Protein AF-A0A3L6FVS6-F1 (afdb_monomer)

Radius of gyration: 29.16 Å; Cα contacts (8 Å, |Δi|>4): 71; chains: 1; bounding box: 100×58×40 Å

Nearest PDB structures (foldseek):
  3kdw-assembly1_A-2  TM=3.962E-01  e=2.234E+00  Phocaeicola vulgatus ATCC 8482
  2mey-assembly1_A  TM=3.010E-01  e=4.247E+00  Blomia tropicalis

Solvent-accessible surface area (backbone atoms only — not comparable to full-atom values): 9656 Å² total; per-residue (Å²): 134,85,87,84,85,86,81,90,89,79,88,84,88,82,90,76,87,80,79,83,80,88,81,83,79,78,88,85,82,83,82,78,79,81,79,91,77,91,85,85,84,92,78,92,79,95,72,92,76,84,72,93,81,57,88,81,64,75,86,65,56,76,91,37,46,64,46,47,51,52,36,52,53,42,38,64,58,25,75,77,51,98,52,59,39,71,69,78,35,39,66,40,52,50,52,35,54,55,38,47,48,47,72,74,36,48,66,35,52,50,45,29,58,69,38,55,74,55,84,68,52,76,63,42,46,52,50,20,53,48,27,51,50,53,34,51,54,52,54,53,74,69,52,81,131

pLDDT: mean 74.17, std 23.68, range [37.97, 98.25]

Mean predicted aligned error: 17.97 Å

Structure (mmCIF, N/CA/C/O backbone):
data_AF-A0A3L6FVS6-F1
#
_entry.id   AF-A0A3L6FVS6-F1
#
loop_
_atom_site.group_PDB
_atom_site.id
_atom_site.type_symbol
_atom_site.label_atom_id
_atom_site.label_alt_id
_atom_site.label_comp_id
_atom_site.label_asym_id
_atom_site.label_entity_id
_atom_site.label_seq_id
_atom_site.pdbx_PDB_ins_code
_atom_site.Cartn_x
_atom_site.Cartn_y
_atom_site.Cartn_z
_atom_site.occupancy
_atom_site.B_iso_or_equiv
_atom_site.auth_seq_id
_atom_site.auth_comp_id
_atom_site.auth_asym_id
_atom_site.auth_atom_id
_atom_site.pdbx_PDB_model_num
ATOM 1 N N . MET A 1 1 ? 47.380 39.119 -12.490 1.00 40.91 1 MET A N 1
ATOM 2 C CA . MET A 1 1 ? 46.678 40.337 -12.947 1.00 40.91 1 MET A CA 1
ATOM 3 C C . MET A 1 1 ? 45.201 40.012 -13.126 1.00 40.91 1 MET A C 1
ATOM 5 O O . MET A 1 1 ? 44.902 38.972 -13.687 1.00 40.91 1 MET A O 1
ATOM 9 N N . ALA A 1 2 ? 44.349 40.894 -12.595 1.00 48.19 2 ALA A N 1
ATOM 10 C CA . ALA A 1 2 ? 42.911 41.086 -12.830 1.00 48.19 2 ALA A CA 1
ATOM 11 C C . ALA A 1 2 ? 41.912 39.927 -12.598 1.00 48.19 2 ALA A C 1
ATOM 13 O O . ALA A 1 2 ? 41.712 39.030 -13.406 1.00 48.19 2 ALA A O 1
ATOM 14 N N . ASN A 1 3 ? 41.214 40.078 -11.473 1.00 42.12 3 ASN A N 1
ATOM 15 C CA . ASN A 1 3 ? 39.955 39.471 -11.053 1.00 42.12 3 ASN A CA 1
ATOM 16 C C . ASN A 1 3 ? 38.782 40.088 -11.852 1.00 42.12 3 ASN A C 1
ATOM 18 O O . ASN A 1 3 ? 38.821 41.280 -12.155 1.00 42.12 3 ASN A O 1
ATOM 22 N N . SER A 1 4 ? 37.714 39.343 -12.143 1.00 47.34 4 SER A N 1
ATOM 23 C CA . SER A 1 4 ? 36.451 39.929 -12.624 1.00 47.34 4 SER A CA 1
ATOM 24 C C . SER A 1 4 ? 35.261 39.170 -12.052 1.00 47.34 4 SER A C 1
ATOM 26 O O . SER A 1 4 ? 34.756 38.201 -12.608 1.00 47.34 4 SER A O 1
ATOM 28 N N . ARG A 1 5 ? 34.848 39.647 -10.874 1.00 47.62 5 ARG A N 1
ATOM 29 C CA . ARG A 1 5 ? 33.551 39.393 -10.253 1.00 47.62 5 ARG A CA 1
ATOM 30 C C . ARG A 1 5 ? 32.500 40.197 -11.010 1.00 47.62 5 ARG A C 1
ATOM 32 O O . ARG A 1 5 ? 32.598 41.420 -11.052 1.00 47.62 5 ARG A O 1
ATOM 39 N N . VAL A 1 6 ? 31.470 39.533 -11.518 1.00 56.53 6 VAL A N 1
ATOM 40 C CA . VAL A 1 6 ? 30.222 40.199 -11.901 1.00 56.53 6 VAL A CA 1
ATOM 41 C C . VAL A 1 6 ? 29.268 40.097 -10.713 1.00 56.53 6 VAL A C 1
ATOM 43 O O . VAL A 1 6 ? 28.868 39.006 -10.313 1.00 56.53 6 VAL A O 1
ATOM 46 N N . ARG A 1 7 ? 28.959 41.249 -10.113 1.00 54.75 7 ARG A N 1
ATOM 47 C CA . ARG A 1 7 ? 27.832 41.452 -9.193 1.00 54.75 7 ARG A CA 1
ATOM 48 C C . ARG A 1 7 ? 26.598 41.843 -10.011 1.00 54.75 7 ARG A C 1
ATOM 50 O O . ARG A 1 7 ? 26.743 42.665 -10.913 1.00 54.75 7 ARG A O 1
ATOM 57 N N . PRO A 1 8 ? 25.399 41.408 -9.614 1.00 52.84 8 PRO A N 1
ATOM 58 C CA . PRO A 1 8 ? 24.198 42.207 -9.814 1.00 52.84 8 PRO A CA 1
ATOM 59 C C . PRO A 1 8 ? 23.716 42.805 -8.481 1.00 52.84 8 PRO A C 1
ATOM 61 O O . PRO A 1 8 ? 23.485 42.086 -7.511 1.00 52.84 8 PRO A O 1
ATOM 64 N N . GLU A 1 9 ? 23.573 44.133 -8.452 1.00 45.97 9 GLU A N 1
ATOM 65 C CA . GLU A 1 9 ? 22.791 44.884 -7.461 1.00 45.97 9 GLU A CA 1
ATOM 66 C C . GLU A 1 9 ? 21.546 45.473 -8.141 1.00 45.97 9 GLU A C 1
ATOM 68 O O . GLU A 1 9 ? 21.629 45.958 -9.268 1.00 45.97 9 GLU A O 1
ATOM 73 N N . GLY A 1 10 ? 20.422 45.461 -7.423 1.00 41.72 10 GLY A N 1
ATOM 74 C CA . GLY A 1 10 ? 19.138 46.090 -7.769 1.00 41.72 10 GLY A CA 1
ATOM 75 C C . GLY A 1 10 ? 18.015 45.312 -7.067 1.00 41.72 10 GLY A C 1
ATOM 76 O O . GLY A 1 10 ? 17.748 44.188 -7.468 1.00 41.72 10 GLY A O 1
ATOM 77 N N . LYS A 1 11 ? 17.476 45.690 -5.891 1.00 43.47 11 LYS A N 1
ATOM 78 C CA . LYS A 1 11 ? 16.684 46.898 -5.542 1.00 43.47 11 LYS A CA 1
ATOM 79 C C . LYS A 1 11 ? 15.492 47.029 -6.526 1.00 43.47 11 LYS A C 1
ATOM 81 O O . LYS A 1 11 ? 15.743 47.089 -7.716 1.00 43.47 11 LYS A O 1
ATOM 86 N N . GLU A 1 12 ? 14.200 47.031 -6.179 1.00 41.84 12 GLU A N 1
ATOM 87 C CA . GLU A 1 12 ? 13.476 47.385 -4.954 1.00 41.84 12 GLU A CA 1
ATOM 88 C C . GLU A 1 12 ? 12.079 46.713 -4.877 1.00 41.84 12 GLU A C 1
ATOM 90 O O . GLU A 1 12 ? 11.537 46.196 -5.851 1.00 41.84 12 GLU A O 1
ATOM 95 N N . THR A 1 13 ? 11.550 46.749 -3.654 1.00 44.50 13 THR A N 1
ATOM 96 C CA . THR A 1 13 ? 10.159 46.726 -3.163 1.00 44.50 13 THR A CA 1
ATOM 97 C C . THR A 1 13 ? 8.974 46.724 -4.146 1.00 44.50 13 THR A C 1
ATOM 99 O O . THR A 1 13 ? 8.804 47.628 -4.957 1.00 44.50 13 THR A O 1
ATOM 102 N N . ARG A 1 14 ? 7.985 45.854 -3.864 1.00 46.09 14 ARG A N 1
ATOM 103 C CA . ARG A 1 14 ? 6.574 46.285 -3.782 1.00 46.09 14 ARG A CA 1
ATOM 104 C C . ARG A 1 14 ? 5.721 45.354 -2.912 1.00 46.09 14 ARG A C 1
ATOM 106 O O . ARG A 1 14 ? 5.331 44.264 -3.312 1.00 46.09 14 ARG A O 1
ATOM 113 N N . THR A 1 15 ? 5.394 45.850 -1.722 1.00 42.50 15 THR A N 1
ATOM 114 C CA . THR A 1 15 ? 4.210 45.472 -0.944 1.00 42.50 15 THR A CA 1
ATOM 115 C C . THR A 1 15 ? 2.954 45.662 -1.795 1.00 42.50 15 THR A C 1
ATOM 117 O O . THR A 1 15 ? 2.734 46.740 -2.346 1.00 42.50 15 THR A O 1
ATOM 120 N N . SER A 1 16 ? 2.084 44.657 -1.854 1.00 43.41 16 SER A N 1
ATOM 121 C CA . SER A 1 16 ? 0.655 44.861 -2.112 1.00 43.41 16 SER A CA 1
ATOM 122 C C . SER A 1 16 ? -0.153 43.809 -1.367 1.00 43.41 16 SER A C 1
ATOM 124 O O . SER A 1 16 ? -0.452 42.726 -1.854 1.00 43.41 16 SER A O 1
ATOM 126 N N . ARG A 1 17 ? -0.461 44.192 -0.129 1.00 44.19 17 ARG A N 1
ATOM 127 C CA . ARG A 1 17 ? -1.660 43.834 0.620 1.00 44.19 17 ARG A CA 1
ATOM 128 C C . ARG A 1 17 ? -2.873 44.169 -0.255 1.00 44.19 17 ARG A C 1
ATOM 130 O O . ARG A 1 17 ? -3.035 45.327 -0.629 1.00 44.19 17 ARG A O 1
ATOM 137 N N . GLN A 1 18 ? -3.699 43.179 -0.573 1.00 46.53 18 GLN A N 1
ATOM 138 C CA . GLN A 1 18 ? -5.060 43.418 -1.043 1.00 46.53 18 GLN A CA 1
ATOM 139 C C . GLN A 1 18 ? -6.011 42.856 0.008 1.00 46.53 18 GLN A C 1
ATOM 141 O O . GLN A 1 18 ? -6.158 41.650 0.180 1.00 46.53 18 GLN A O 1
ATOM 146 N N . GLU A 1 19 ? -6.561 43.789 0.776 1.00 40.50 19 GLU A N 1
ATOM 147 C CA . GLU A 1 19 ? -7.727 43.605 1.622 1.00 40.50 19 GLU A CA 1
ATOM 148 C C . GLU A 1 19 ? -8.988 43.606 0.758 1.00 40.50 19 GLU A C 1
ATOM 150 O O . GLU A 1 19 ? -9.091 44.378 -0.193 1.00 40.50 19 GLU A O 1
ATOM 155 N N . GLY A 1 20 ? -9.958 42.791 1.168 1.00 38.56 20 GLY A N 1
ATOM 156 C CA . GLY A 1 20 ? -11.373 43.120 1.057 1.00 38.56 20 GLY A CA 1
ATOM 157 C C . GLY A 1 20 ? -12.006 42.988 -0.324 1.00 38.56 20 GLY A C 1
ATOM 158 O O . GLY A 1 20 ? -12.055 43.942 -1.095 1.00 38.56 20 GLY A O 1
ATOM 159 N N . LYS A 1 21 ? -12.710 41.874 -0.531 1.00 42.84 21 LYS A N 1
ATOM 160 C CA . LYS A 1 21 ? -14.115 42.001 -0.924 1.00 42.84 21 LYS A CA 1
ATOM 161 C C . LYS A 1 21 ? -14.933 40.842 -0.374 1.00 42.84 21 LYS A C 1
ATOM 163 O O . LYS A 1 21 ? -14.961 39.746 -0.920 1.00 42.84 21 LYS A O 1
ATOM 168 N N . GLU A 1 22 ? -15.555 41.139 0.757 1.00 38.38 22 GLU A N 1
ATOM 169 C CA . GLU A 1 22 ? -16.757 40.491 1.255 1.00 38.38 22 GLU A CA 1
ATOM 170 C C . GLU A 1 22 ? -17.794 40.455 0.124 1.00 38.38 22 GLU A C 1
ATOM 172 O O . GLU A 1 22 ? -18.082 41.480 -0.501 1.00 38.38 22 GLU A O 1
ATOM 177 N N . ILE A 1 23 ? -18.318 39.270 -0.168 1.00 46.94 23 ILE A N 1
ATOM 178 C CA . ILE A 1 23 ? -19.480 39.097 -1.034 1.00 46.94 23 ILE A CA 1
ATOM 179 C C . ILE A 1 23 ? -20.444 38.216 -0.250 1.00 46.94 23 ILE A C 1
ATOM 181 O O . ILE A 1 23 ? -20.407 36.992 -0.327 1.00 46.94 23 ILE A O 1
ATOM 185 N N . THR A 1 24 ? -21.272 38.866 0.557 1.00 55.22 24 THR A N 1
ATOM 186 C CA . THR A 1 24 ? -22.540 38.329 1.037 1.00 55.22 24 THR A CA 1
ATOM 187 C C . THR A 1 24 ? -23.618 38.643 -0.003 1.00 55.22 24 THR A C 1
ATOM 189 O O . THR A 1 24 ? -23.820 39.800 -0.369 1.00 55.22 24 THR A O 1
ATOM 192 N N . PRO A 1 25 ? -24.345 37.627 -0.475 1.00 46.59 25 PRO A N 1
ATOM 193 C CA . PRO A 1 25 ? -25.768 37.736 -0.755 1.00 46.59 25 PRO A CA 1
ATOM 194 C C . PRO A 1 25 ? -26.498 36.968 0.358 1.00 46.59 25 PRO A C 1
ATOM 196 O O . PRO A 1 25 ? -26.219 35.804 0.620 1.00 46.59 25 PRO A O 1
ATOM 199 N N . ALA A 1 26 ? -27.213 37.674 1.229 1.00 41.44 26 ALA A N 1
ATOM 200 C CA . ALA A 1 26 ? -28.648 37.908 1.082 1.00 41.44 26 ALA A CA 1
ATOM 201 C C . ALA A 1 26 ? -29.454 36.596 1.124 1.00 41.44 26 ALA A C 1
ATOM 203 O O . ALA A 1 26 ? -29.479 35.831 0.169 1.00 41.44 26 ALA A O 1
ATOM 204 N N . ALA A 1 27 ? -30.050 36.392 2.302 1.00 39.41 27 ALA A N 1
ATOM 205 C CA . ALA A 1 27 ? -31.288 35.689 2.610 1.00 39.41 27 ALA A CA 1
ATOM 206 C C . ALA A 1 27 ? -31.959 34.881 1.488 1.00 39.41 27 ALA A C 1
ATOM 208 O O . ALA A 1 27 ? -32.431 35.457 0.519 1.00 39.41 27 ALA A O 1
ATOM 209 N N . ASP A 1 28 ? -32.184 33.594 1.756 1.00 39.34 28 ASP A N 1
ATOM 210 C CA . ASP A 1 28 ? -33.523 33.032 1.584 1.00 39.34 28 ASP A CA 1
ATOM 211 C C . ASP A 1 28 ? -33.735 31.870 2.564 1.00 39.34 28 ASP A C 1
ATOM 213 O O . ASP A 1 28 ? -33.044 30.851 2.551 1.00 39.34 28 ASP A O 1
ATOM 217 N N . LEU A 1 29 ? -34.667 32.097 3.485 1.00 48.41 29 LEU A N 1
ATOM 218 C CA . LEU A 1 29 ? -35.160 31.159 4.481 1.00 48.41 29 LEU A CA 1
ATOM 219 C C . LEU A 1 29 ? -36.333 30.405 3.835 1.00 48.41 29 LEU A C 1
ATOM 221 O O . LEU A 1 29 ? -37.355 31.035 3.564 1.00 48.41 29 LEU A O 1
ATOM 225 N N . PRO A 1 30 ? -36.287 29.081 3.629 1.00 46.50 30 PRO A N 1
ATOM 226 C CA . PRO A 1 30 ? -37.516 28.335 3.431 1.00 46.50 30 PRO A CA 1
ATOM 227 C C . PRO A 1 30 ? -38.105 27.987 4.802 1.00 46.50 30 PRO A C 1
ATOM 229 O O . PRO A 1 30 ? -37.691 27.038 5.468 1.00 46.50 30 PRO A O 1
ATOM 232 N N . THR A 1 31 ? -39.098 28.778 5.211 1.00 37.97 31 THR A N 1
ATOM 233 C CA . THR A 1 31 ? -40.104 28.411 6.213 1.00 37.97 31 THR A CA 1
ATOM 234 C C . THR A 1 31 ? -40.750 27.092 5.790 1.00 37.97 31 THR A C 1
ATOM 236 O O . THR A 1 31 ? -41.601 27.070 4.903 1.00 37.97 31 THR A O 1
ATOM 239 N N . GLN A 1 32 ? -40.343 25.979 6.400 1.00 44.22 32 GLN A N 1
ATOM 240 C CA . GLN A 1 32 ? -41.090 24.729 6.296 1.00 44.22 32 GLN A CA 1
ATOM 241 C C . GLN A 1 32 ? -42.196 24.737 7.346 1.00 44.22 32 GLN A C 1
ATOM 243 O O . GLN A 1 32 ? -41.978 24.512 8.535 1.00 44.22 32 GLN A O 1
ATOM 248 N N . THR A 1 33 ? -43.392 25.055 6.868 1.00 41.69 33 THR A N 1
ATOM 249 C CA . THR A 1 33 ? -44.668 24.883 7.552 1.00 41.69 33 THR A CA 1
ATOM 250 C C . THR A 1 33 ? -44.832 23.421 7.963 1.00 41.69 33 THR A C 1
ATOM 252 O O . THR A 1 33 ? -44.732 22.521 7.130 1.00 41.69 33 THR A O 1
ATOM 255 N N . GLN A 1 34 ? -45.089 23.185 9.247 1.00 51.62 34 GLN A N 1
ATOM 256 C CA . GLN A 1 34 ? -45.493 21.877 9.753 1.00 51.62 34 GLN A CA 1
ATOM 257 C C . GLN A 1 34 ? -46.929 21.563 9.319 1.00 51.62 34 GLN A C 1
ATOM 259 O O . GLN A 1 34 ? -47.793 22.435 9.425 1.00 51.62 34 GLN A O 1
ATOM 264 N N . PRO A 1 35 ? -47.222 20.325 8.903 1.00 55.12 35 PRO A N 1
ATOM 265 C CA . PRO A 1 35 ? -48.539 19.752 9.088 1.00 55.12 35 PRO A CA 1
ATOM 266 C C . PRO A 1 35 ? -48.544 18.886 10.352 1.00 55.12 35 PRO A C 1
ATOM 268 O O . PRO A 1 35 ? -47.871 17.856 10.430 1.00 55.12 35 PRO A O 1
ATOM 271 N N . ASP A 1 36 ? -49.341 19.303 11.334 1.00 44.84 36 ASP A N 1
ATOM 272 C CA . ASP A 1 36 ? -49.832 18.427 12.388 1.00 44.84 36 ASP A CA 1
ATOM 273 C C . ASP A 1 36 ? -50.536 17.220 11.756 1.00 44.84 36 ASP A C 1
ATOM 275 O O . ASP A 1 36 ? -51.436 17.351 10.924 1.00 44.84 36 ASP A O 1
ATOM 279 N N . SER A 1 37 ? -50.140 16.016 12.152 1.00 48.69 37 SER A N 1
ATOM 280 C CA . SER A 1 37 ? -50.898 14.798 11.876 1.00 48.69 37 SER A CA 1
ATOM 281 C C . SER A 1 37 ? -50.840 13.903 13.106 1.00 48.69 37 SER A C 1
ATOM 283 O O . SER A 1 37 ? -49.867 13.195 13.353 1.00 48.69 37 SER A O 1
ATOM 285 N N . MET A 1 38 ? -51.903 13.980 13.908 1.00 46.19 38 MET A N 1
ATOM 286 C CA . MET A 1 38 ? -52.235 12.986 14.924 1.00 46.19 38 MET A CA 1
ATOM 287 C C . MET A 1 38 ? -52.945 11.800 14.271 1.00 46.19 38 MET A C 1
ATOM 289 O O . MET A 1 38 ? -53.888 12.025 13.520 1.00 46.19 38 MET A O 1
ATOM 293 N N . THR A 1 39 ? -52.525 10.585 14.646 1.00 47.84 39 THR A N 1
ATOM 294 C CA . THR A 1 39 ? -53.147 9.230 14.590 1.00 47.84 39 THR A CA 1
ATOM 295 C C . THR A 1 39 ? -52.113 8.253 14.026 1.00 47.84 39 THR A C 1
ATOM 297 O O . THR A 1 39 ? -51.523 8.514 12.994 1.00 47.84 39 THR A O 1
ATOM 300 N N . GLY A 1 40 ? -51.746 7.122 14.622 1.00 43.59 40 GLY A N 1
ATOM 301 C CA . GLY A 1 40 ? -52.280 6.294 15.699 1.00 43.59 40 GLY A CA 1
ATOM 302 C C . GLY A 1 40 ? -51.931 4.851 15.304 1.00 43.59 40 GLY A C 1
ATOM 303 O O . GLY A 1 40 ? -52.190 4.473 14.166 1.00 43.59 40 GLY A O 1
ATOM 304 N N . GLY A 1 41 ? -51.316 4.052 16.181 1.00 40.19 41 GLY A N 1
ATOM 305 C CA . GLY A 1 41 ? -51.061 2.638 15.871 1.00 40.19 41 GLY A CA 1
ATOM 306 C C . GLY A 1 41 ? -49.932 1.992 16.665 1.00 40.19 41 GLY A C 1
ATOM 307 O O . GLY A 1 41 ? -48.782 2.001 16.244 1.00 40.19 41 GLY A O 1
ATOM 308 N N . SER A 1 42 ? -50.283 1.385 17.797 1.00 51.50 42 SER A N 1
ATOM 309 C CA . SER A 1 42 ? -49.453 0.393 18.483 1.00 51.50 42 SER A CA 1
ATOM 310 C C . SER A 1 42 ? -49.369 -0.891 17.652 1.00 51.50 42 SER A C 1
ATOM 312 O O . SER A 1 42 ? -50.397 -1.466 17.305 1.00 51.50 42 SER A O 1
ATOM 314 N N . GLY A 1 43 ? -48.155 -1.381 17.410 1.00 45.69 43 GLY A N 1
ATOM 315 C CA . GLY A 1 43 ? -47.892 -2.705 16.849 1.00 45.69 43 GLY A CA 1
ATOM 316 C C . GLY A 1 43 ? -46.469 -3.129 17.191 1.00 45.69 43 GLY A C 1
ATOM 317 O O . GLY A 1 43 ? -45.511 -2.518 16.732 1.00 45.69 43 GLY A O 1
ATOM 318 N N . GLY A 1 44 ? -46.333 -4.117 18.074 1.00 48.81 44 GLY A N 1
ATOM 319 C CA . GLY A 1 44 ? -45.043 -4.640 18.505 1.00 48.81 44 GLY A CA 1
ATOM 320 C C . GLY A 1 44 ? -44.346 -5.451 17.414 1.00 48.81 44 GLY A C 1
ATOM 321 O O . GLY A 1 44 ? -44.985 -6.180 16.664 1.00 48.81 44 GLY A O 1
ATOM 322 N N . GLY A 1 45 ? -43.021 -5.361 17.395 1.00 41.66 45 GLY A N 1
ATOM 323 C CA . GLY A 1 45 ? -42.136 -6.212 16.612 1.00 41.66 45 GLY A CA 1
ATOM 324 C C . GLY A 1 45 ? -40.725 -6.047 17.153 1.00 41.66 45 GLY A C 1
ATOM 325 O O . GLY A 1 45 ? -40.078 -5.032 16.917 1.00 41.66 45 GLY A O 1
ATOM 326 N N . ARG A 1 46 ? -40.293 -7.001 17.979 1.00 52.72 46 ARG A N 1
ATOM 327 C CA . ARG A 1 46 ? -38.890 -7.150 18.353 1.00 52.72 46 ARG A CA 1
ATOM 328 C C . ARG A 1 46 ? -38.231 -7.881 17.199 1.00 52.72 46 ARG A C 1
ATOM 330 O O . ARG A 1 46 ? -38.314 -9.097 17.182 1.00 52.72 46 ARG A O 1
ATOM 337 N N . ASP A 1 47 ? -37.559 -7.158 16.320 1.00 43.59 47 ASP A N 1
ATOM 338 C CA . ASP A 1 47 ? -36.523 -7.758 15.496 1.00 43.59 47 ASP A CA 1
ATOM 339 C C . ASP A 1 47 ? -35.288 -6.865 15.524 1.00 43.59 47 ASP A C 1
ATOM 341 O O . ASP A 1 47 ? -35.296 -5.665 15.253 1.00 43.59 47 ASP A O 1
ATOM 345 N N . HIS A 1 48 ? -34.240 -7.502 16.016 1.00 51.31 48 HIS A N 1
ATOM 346 C CA . HIS A 1 48 ? -32.875 -7.052 16.089 1.00 51.31 48 HIS A CA 1
ATOM 347 C C . HIS A 1 48 ? -32.328 -6.940 14.666 1.00 51.31 48 HIS A C 1
ATOM 349 O O . HIS A 1 48 ? -32.051 -7.962 14.050 1.00 51.31 48 HIS A O 1
ATOM 355 N N . GLU A 1 49 ? -32.134 -5.724 14.163 1.00 40.47 49 GLU A N 1
ATOM 356 C CA . GLU A 1 49 ? -31.307 -5.514 12.974 1.00 40.47 49 GLU A CA 1
ATOM 357 C C . GLU A 1 49 ? -30.282 -4.417 13.264 1.00 40.47 49 GLU A C 1
ATOM 359 O O . GLU A 1 49 ? -30.504 -3.213 13.132 1.00 40.47 49 GLU A O 1
ATOM 364 N N . THR A 1 50 ? -29.153 -4.880 13.793 1.00 53.97 50 THR A N 1
ATOM 365 C CA . THR A 1 50 ? -27.861 -4.203 13.739 1.00 53.97 50 THR A CA 1
ATOM 366 C C . THR A 1 50 ? -27.481 -3.906 12.282 1.00 53.97 50 THR A C 1
ATOM 368 O O . THR A 1 50 ? -27.865 -4.650 11.387 1.00 53.97 50 THR A O 1
ATOM 371 N N . ASP A 1 51 ? -26.672 -2.860 12.074 1.00 44.50 51 ASP A N 1
ATOM 372 C CA . ASP A 1 51 ? -25.910 -2.569 10.841 1.00 44.50 51 ASP A CA 1
ATOM 373 C C . ASP A 1 51 ? -26.518 -1.676 9.736 1.00 44.50 51 ASP A C 1
ATOM 375 O O . ASP A 1 51 ? -26.220 -1.840 8.556 1.00 44.50 51 ASP A O 1
ATOM 379 N N . ARG A 1 52 ? -27.232 -0.595 10.087 1.00 49.56 52 ARG A N 1
ATOM 380 C CA . ARG A 1 52 ? -27.471 0.533 9.143 1.00 49.56 52 ARG A CA 1
ATOM 381 C C . ARG A 1 52 ? -26.400 1.636 9.141 1.00 49.56 52 ARG A C 1
ATOM 383 O O . ARG A 1 52 ? -26.622 2.680 8.541 1.00 49.56 52 ARG A O 1
ATOM 390 N N . ASP A 1 53 ? -25.229 1.375 9.727 1.00 42.28 53 ASP A N 1
ATOM 391 C CA . ASP A 1 53 ? -24.057 2.278 9.711 1.00 42.28 53 ASP A CA 1
ATOM 392 C C . ASP A 1 53 ? -22.773 1.627 9.141 1.00 42.28 53 ASP A C 1
ATOM 394 O O . ASP A 1 53 ? -21.697 2.223 9.170 1.00 42.28 53 ASP A O 1
ATOM 398 N N . ALA A 1 54 ? -22.853 0.406 8.594 1.00 50.16 54 ALA A N 1
ATOM 399 C CA . ALA A 1 54 ? -21.703 -0.295 8.000 1.00 50.16 54 ALA A CA 1
ATOM 400 C C . ALA A 1 54 ? -21.615 -0.195 6.468 1.00 50.16 54 ALA A C 1
ATOM 402 O O . ALA A 1 54 ? -20.659 -0.688 5.872 1.00 50.16 54 ALA A O 1
ATOM 403 N N . SER A 1 55 ? -22.582 0.449 5.811 1.00 45.62 55 SER A N 1
ATOM 404 C CA . SER A 1 55 ? -22.731 0.374 4.349 1.00 45.62 55 SER A CA 1
ATOM 405 C C . SER A 1 55 ? -21.842 1.344 3.549 1.00 45.62 55 SER A C 1
ATOM 407 O O . SER A 1 55 ? -21.876 1.334 2.326 1.00 45.62 55 SER A O 1
ATOM 409 N N . THR A 1 56 ? -20.995 2.143 4.206 1.00 48.56 56 THR A N 1
ATOM 410 C CA . THR A 1 56 ? -19.994 3.003 3.534 1.00 48.56 56 THR A CA 1
ATOM 411 C C . THR A 1 56 ? -18.551 2.559 3.765 1.00 48.56 56 THR A C 1
ATOM 413 O O . THR A 1 56 ? -17.619 3.186 3.256 1.00 48.56 56 THR A O 1
ATOM 416 N N . ALA A 1 57 ? -18.325 1.493 4.537 1.00 56.56 57 ALA A N 1
ATOM 417 C CA . ALA A 1 57 ? -16.988 0.954 4.723 1.00 56.56 57 ALA A CA 1
ATOM 418 C C . ALA A 1 57 ? -16.666 0.022 3.553 1.00 56.56 57 ALA A C 1
ATOM 420 O O . ALA A 1 57 ? -17.142 -1.110 3.512 1.00 56.56 57 ALA A O 1
ATOM 421 N N . LEU A 1 58 ? -15.846 0.506 2.615 1.00 59.88 58 LEU A N 1
ATOM 422 C CA . LEU A 1 58 ? -15.266 -0.324 1.559 1.00 59.88 58 LEU A CA 1
ATOM 423 C C . LEU A 1 58 ? -14.758 -1.650 2.157 1.00 59.88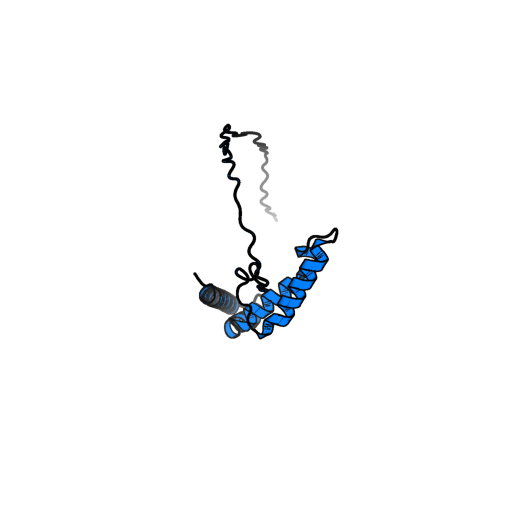 58 LEU A C 1
ATOM 425 O O . LEU A 1 58 ? -14.102 -1.620 3.211 1.00 59.88 58 LEU A O 1
ATOM 429 N N . PRO A 1 59 ? -15.050 -2.801 1.527 1.00 67.25 59 PRO A N 1
ATOM 430 C CA . PRO A 1 59 ? -14.615 -4.093 2.031 1.00 67.25 59 PRO A CA 1
ATOM 431 C C . PRO A 1 59 ? -13.085 -4.130 2.066 1.00 67.25 59 PRO A C 1
ATOM 433 O O . PRO A 1 59 ? -12.407 -4.179 1.043 1.00 67.25 59 PRO A O 1
ATOM 436 N N . VAL A 1 60 ? -12.527 -4.073 3.274 1.00 78.50 60 VAL A N 1
ATOM 437 C CA . VAL A 1 60 ? -11.085 -4.192 3.487 1.00 78.50 60 VAL A CA 1
ATOM 438 C C . VAL A 1 60 ? -10.684 -5.648 3.231 1.00 78.50 60 VAL A C 1
ATOM 440 O O . VAL A 1 60 ? -11.343 -6.549 3.758 1.00 78.50 60 VAL A O 1
ATOM 443 N N . PRO A 1 61 ? -9.597 -5.911 2.477 1.00 80.88 61 PRO A N 1
ATOM 444 C CA . PRO A 1 61 ? -9.104 -7.264 2.257 1.00 80.88 61 PRO A CA 1
ATOM 445 C C . PRO A 1 61 ? -8.954 -8.036 3.574 1.00 80.88 61 PRO A C 1
ATOM 447 O O . PRO A 1 61 ? -8.435 -7.501 4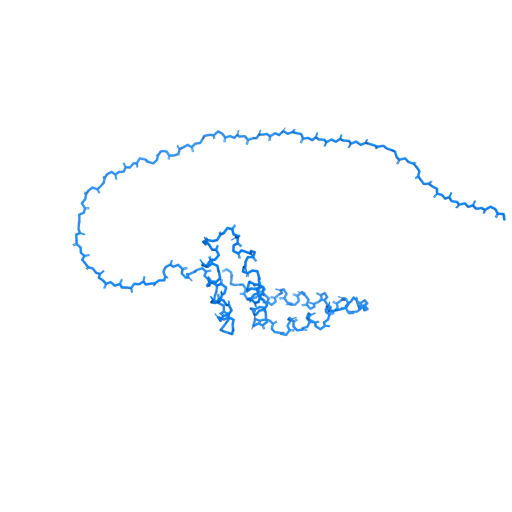.557 1.00 80.88 61 PRO A O 1
ATOM 450 N N . GLY A 1 62 ? -9.365 -9.308 3.589 1.00 83.25 62 GLY A N 1
ATOM 451 C CA . GLY A 1 62 ? -9.368 -10.167 4.784 1.00 83.25 62 GLY A CA 1
ATOM 452 C C . GLY A 1 62 ? -8.087 -10.120 5.642 1.00 83.25 62 GLY A C 1
ATOM 453 O O . GLY A 1 62 ? -8.202 -9.997 6.865 1.00 83.25 62 GLY A O 1
ATOM 454 N N . PRO A 1 63 ? -6.870 -10.122 5.056 1.00 89.62 63 PRO A N 1
ATOM 455 C CA . PRO A 1 63 ? -5.616 -9.999 5.809 1.00 89.62 63 PRO A CA 1
ATOM 456 C C . PRO A 1 63 ? -5.471 -8.699 6.621 1.00 89.62 63 PRO A C 1
ATOM 458 O O . PRO A 1 63 ? -4.764 -8.673 7.626 1.00 89.62 63 PRO A O 1
ATOM 461 N N . CYS A 1 64 ? -6.161 -7.627 6.227 1.00 95.56 64 CYS A N 1
ATOM 462 C CA . CYS A 1 64 ? -6.080 -6.304 6.850 1.00 95.56 64 CYS A CA 1
ATOM 463 C C . CYS A 1 64 ? -7.198 -6.034 7.874 1.00 95.56 64 CYS A C 1
ATOM 465 O O . CYS A 1 64 ? -7.195 -4.994 8.541 1.00 95.56 64 CYS A O 1
ATOM 467 N N . ALA A 1 65 ? -8.129 -6.977 8.056 1.00 94.06 65 ALA A N 1
ATOM 468 C CA . ALA A 1 65 ? -9.295 -6.822 8.927 1.00 94.06 65 ALA A CA 1
ATOM 469 C C . ALA A 1 65 ? -8.940 -6.672 10.421 1.00 94.06 65 ALA A C 1
ATOM 471 O O . ALA A 1 65 ? -9.676 -6.046 11.186 1.00 94.06 65 ALA A O 1
ATOM 472 N N . SER A 1 66 ? -7.825 -7.249 10.884 1.00 94.62 66 SER A N 1
ATOM 473 C CA . SER A 1 66 ? -7.355 -7.070 12.269 1.00 94.62 66 SER A CA 1
ATOM 474 C C . SER A 1 66 ? -6.889 -5.630 12.518 1.00 94.62 66 SER A C 1
ATOM 476 O O . SER A 1 66 ? -7.323 -4.999 13.483 1.00 94.62 66 SER A O 1
ATOM 478 N N . THR A 1 67 ? -6.080 -5.078 11.611 1.00 95.75 67 THR A N 1
ATOM 479 C CA . THR A 1 67 ? -5.591 -3.693 11.663 1.00 95.75 67 THR A CA 1
ATOM 480 C C . THR A 1 67 ? -6.735 -2.691 11.513 1.00 95.75 67 THR A C 1
ATOM 482 O O . THR A 1 67 ? -6.772 -1.694 12.234 1.00 95.75 67 THR A O 1
ATOM 485 N N . GLN A 1 68 ? -7.715 -2.976 10.649 1.00 96.31 68 GLN A N 1
ATOM 486 C CA . GLN A 1 68 ? -8.931 -2.169 10.516 1.00 96.31 68 GLN A CA 1
ATOM 487 C C . GLN A 1 68 ? -9.716 -2.115 11.834 1.00 96.31 68 GLN A C 1
ATOM 489 O O . GLN A 1 68 ? -10.075 -1.029 12.291 1.00 96.31 68 GLN A O 1
ATOM 494 N N . ARG A 1 69 ? -9.933 -3.266 12.487 1.00 96.06 69 ARG A N 1
ATOM 495 C CA . ARG A 1 69 ? -10.609 -3.330 13.794 1.00 96.06 69 ARG A CA 1
ATOM 496 C C . ARG A 1 69 ? -9.846 -2.569 14.876 1.00 96.06 69 ARG A C 1
ATOM 498 O O . ARG A 1 69 ? -10.460 -1.831 15.644 1.00 96.06 69 ARG A O 1
ATOM 505 N N . ALA A 1 70 ? -8.521 -2.696 14.914 1.00 96.38 70 ALA A N 1
ATOM 506 C CA . ALA A 1 70 ? -7.685 -1.946 15.849 1.00 96.38 70 ALA A CA 1
ATOM 507 C C . ALA A 1 70 ? -7.779 -0.427 15.618 1.00 96.38 70 ALA A C 1
ATOM 509 O O . ALA A 1 70 ? -7.900 0.337 16.577 1.00 96.38 70 ALA A O 1
ATOM 510 N N . LEU A 1 71 ? -7.777 0.022 14.357 1.00 96.81 71 LEU A N 1
ATOM 511 C CA . LEU A 1 71 ? -7.959 1.431 14.006 1.00 96.81 71 LEU A CA 1
ATOM 512 C C . LEU A 1 71 ? -9.343 1.948 14.418 1.00 96.81 71 LEU A C 1
ATOM 514 O O . LEU A 1 71 ? -9.438 3.032 14.993 1.00 96.81 71 LEU A O 1
ATOM 518 N N . ALA A 1 72 ? -10.401 1.178 14.158 1.00 95.69 72 ALA A N 1
ATOM 519 C CA . ALA A 1 72 ? -11.758 1.528 14.566 1.00 95.69 72 ALA A CA 1
ATOM 520 C C . ALA A 1 72 ? -11.856 1.684 16.091 1.00 95.69 72 ALA A C 1
ATOM 522 O O . ALA A 1 72 ? -12.382 2.681 16.581 1.00 95.69 72 ALA A O 1
ATOM 523 N N . GLU A 1 73 ? -11.269 0.757 16.849 1.00 95.81 73 GLU A N 1
ATOM 524 C CA . 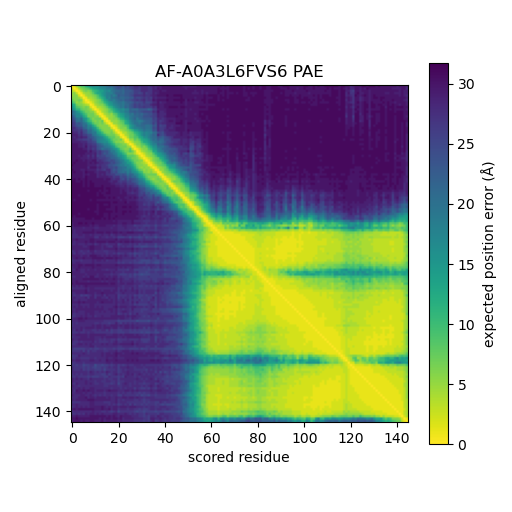GLU A 1 73 ? -11.227 0.843 18.309 1.00 95.81 73 GLU A CA 1
ATOM 525 C C . GLU A 1 73 ? -10.431 2.056 18.805 1.00 95.81 73 GLU A C 1
ATOM 527 O O . GLU A 1 73 ? -10.887 2.771 19.699 1.00 95.81 73 GLU A O 1
ATOM 532 N N . CYS A 1 74 ? -9.278 2.343 18.196 1.00 96.19 74 CYS A N 1
ATOM 533 C CA . CYS A 1 74 ? -8.509 3.543 18.512 1.00 96.19 74 CYS A CA 1
ATOM 534 C C . CYS A 1 74 ? -9.339 4.812 18.287 1.00 96.19 74 CYS A C 1
ATOM 536 O O . CYS A 1 74 ? -9.408 5.656 19.178 1.00 96.19 74 CYS A O 1
ATOM 538 N N . ARG A 1 75 ? -10.026 4.925 17.141 1.00 95.12 75 ARG A N 1
ATOM 539 C CA . ARG A 1 75 ? -10.883 6.077 16.820 1.00 95.12 75 ARG A CA 1
ATOM 540 C C . ARG A 1 75 ? -12.024 6.232 17.825 1.00 95.12 75 ARG A C 1
ATOM 542 O O . ARG A 1 75 ? -12.258 7.342 18.296 1.00 95.12 75 ARG A O 1
ATOM 549 N N . ARG A 1 76 ? -12.670 5.129 18.230 1.00 94.50 76 ARG A N 1
ATOM 550 C CA . ARG A 1 76 ? -13.715 5.140 19.273 1.00 94.50 76 ARG A CA 1
ATOM 551 C C . ARG A 1 76 ? -13.203 5.672 20.612 1.00 94.50 76 ARG A C 1
ATOM 553 O O . ARG A 1 76 ? -13.909 6.426 21.277 1.00 94.50 76 ARG A O 1
ATOM 560 N N . ARG A 1 77 ? -11.982 5.303 21.011 1.00 92.94 77 ARG A N 1
ATOM 561 C CA . ARG A 1 77 ? -11.349 5.805 22.245 1.00 92.94 77 ARG A CA 1
ATOM 562 C C . ARG A 1 77 ? -10.916 7.263 22.114 1.00 92.94 77 ARG A C 1
ATOM 564 O O . ARG A 1 77 ? -11.129 8.045 23.035 1.00 92.94 77 ARG A O 1
ATOM 571 N N . ALA A 1 78 ? -10.345 7.625 20.968 1.00 93.06 78 ALA A N 1
ATOM 572 C CA . ALA A 1 78 ? -9.849 8.967 20.687 1.00 93.0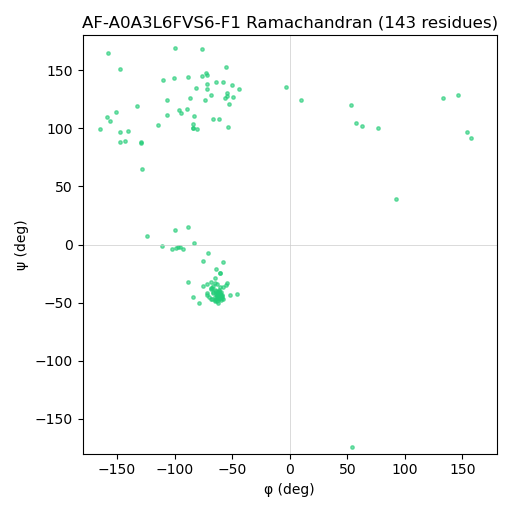6 78 ALA A CA 1
ATOM 573 C C . ALA A 1 78 ? -10.969 10.014 20.647 1.00 93.06 78 ALA A C 1
ATOM 575 O O . ALA A 1 78 ? -10.760 11.128 21.109 1.00 93.06 78 ALA A O 1
ATOM 576 N N . ALA A 1 79 ? -12.171 9.641 20.192 1.00 90.44 79 ALA A N 1
ATOM 577 C CA . ALA A 1 79 ? -13.341 10.524 20.146 1.00 90.44 79 ALA A CA 1
ATOM 578 C C . ALA A 1 79 ? -13.753 11.105 21.516 1.00 90.44 79 ALA A C 1
ATOM 580 O O . ALA A 1 79 ? -14.533 12.049 21.576 1.00 90.44 79 ALA A O 1
ATOM 581 N N . ARG A 1 80 ? -13.249 10.542 22.622 1.00 88.62 80 ARG A N 1
ATOM 582 C CA . ARG A 1 80 ? -13.512 11.005 23.995 1.00 88.62 80 ARG A CA 1
ATOM 583 C C . ARG A 1 80 ? -12.358 11.816 24.595 1.00 88.62 80 ARG A C 1
ATOM 585 O O . ARG A 1 80 ? -12.459 12.251 25.738 1.00 88.62 80 ARG A O 1
ATOM 592 N N . GLY A 1 81 ? -11.243 11.948 23.876 1.00 87.06 81 GLY A N 1
ATOM 593 C CA . GLY A 1 81 ? -10.021 12.587 24.354 1.00 87.06 81 GLY A CA 1
ATOM 594 C C . GLY A 1 81 ? -9.860 14.034 23.875 1.00 87.06 81 GLY A C 1
ATOM 595 O O . GLY A 1 81 ? -10.573 14.481 22.983 1.00 87.06 81 GLY A O 1
ATOM 596 N N . PRO A 1 82 ? -8.884 14.772 24.435 1.00 86.56 82 PRO A N 1
ATOM 597 C CA . PRO A 1 82 ? -8.574 16.141 24.014 1.00 86.56 82 PRO A CA 1
ATOM 598 C C . PRO A 1 82 ? -7.811 16.209 22.678 1.00 86.56 82 PRO A C 1
ATOM 600 O O . PRO A 1 82 ? -7.671 17.285 22.104 1.00 86.56 82 PRO A O 1
ATOM 603 N N . LEU A 1 83 ? -7.270 15.081 22.204 1.00 89.75 83 LEU A N 1
ATOM 604 C CA . LEU A 1 83 ? -6.503 14.990 20.963 1.00 89.75 83 LEU A CA 1
ATOM 605 C C . LEU A 1 83 ? -7.364 14.430 19.835 1.00 89.75 83 LEU A C 1
ATOM 607 O O . LEU A 1 83 ? -8.131 13.492 20.041 1.00 89.75 83 LEU A O 1
ATOM 611 N N . GLN A 1 84 ? -7.154 14.958 18.629 1.00 90.88 84 GLN A N 1
ATOM 612 C CA . GLN A 1 84 ? -7.861 14.494 17.442 1.00 90.88 84 GLN A CA 1
ATOM 613 C C . GLN A 1 84 ? -7.510 13.029 17.101 1.00 90.88 84 GLN A C 1
ATOM 615 O O . GLN A 1 84 ? -6.330 12.647 17.182 1.00 90.88 84 GLN A O 1
ATOM 620 N N . PRO A 1 85 ? -8.491 12.204 16.684 1.00 90.06 85 PRO A N 1
ATOM 621 C CA . PRO A 1 85 ? -8.276 10.803 16.314 1.00 90.06 85 PRO A CA 1
ATOM 622 C C . PRO A 1 85 ? -7.195 10.587 15.252 1.00 90.06 85 PRO A C 1
ATOM 624 O O . PRO A 1 85 ? -6.469 9.594 15.306 1.00 90.06 85 PRO A O 1
ATOM 627 N N . GLU A 1 86 ? -7.040 11.517 14.311 1.00 89.50 86 GLU A N 1
ATOM 628 C CA . GLU A 1 86 ? -6.060 11.453 13.220 1.00 89.50 86 GLU A CA 1
ATOM 629 C C . GLU A 1 86 ? -4.625 11.462 13.748 1.00 89.50 86 GLU A C 1
ATOM 631 O O . GLU A 1 86 ? -3.743 10.813 13.181 1.00 89.50 86 GLU A O 1
ATOM 636 N N . VAL A 1 87 ? -4.392 12.173 14.854 1.00 94.25 87 VAL A N 1
ATOM 637 C CA . VAL A 1 87 ? -3.081 12.257 15.501 1.00 94.25 87 VAL A CA 1
ATOM 638 C C . VAL A 1 87 ? -2.833 11.004 16.330 1.00 94.25 87 VAL A C 1
ATOM 640 O O . VAL A 1 87 ? -1.797 10.358 16.167 1.00 94.25 87 VAL A O 1
ATOM 643 N N . LEU A 1 88 ? -3.792 10.624 17.181 1.00 94.81 88 LEU A N 1
ATOM 644 C CA . LEU A 1 88 ? -3.626 9.501 18.108 1.00 94.81 88 LEU A CA 1
ATOM 645 C C . LEU A 1 88 ? -3.539 8.153 17.377 1.00 94.81 88 LEU A C 1
ATOM 647 O O . LEU A 1 88 ? -2.750 7.286 17.746 1.00 94.81 88 LEU A O 1
ATOM 651 N N . CYS A 1 89 ? -4.312 7.990 16.304 1.00 96.88 89 CYS A N 1
ATOM 652 C CA . CYS A 1 89 ? -4.418 6.738 15.560 1.00 96.88 89 CYS A CA 1
ATOM 653 C C . CYS A 1 89 ? -3.568 6.715 14.281 1.00 96.88 89 CYS A C 1
ATOM 655 O O . CYS A 1 89 ? -3.716 5.806 13.459 1.00 96.88 89 CYS A O 1
ATOM 657 N N . ARG A 1 90 ? -2.651 7.678 14.103 1.00 96.75 90 ARG A N 1
ATOM 658 C CA . ARG A 1 90 ? -1.836 7.837 12.886 1.00 96.75 90 ARG A CA 1
ATOM 659 C C . ARG A 1 90 ? -1.108 6.558 12.475 1.00 96.75 90 ARG A C 1
ATOM 661 O O . ARG A 1 90 ? -1.080 6.221 11.293 1.00 96.75 90 ARG A O 1
ATOM 668 N N . HIS A 1 91 ? -0.517 5.847 13.434 1.00 97.44 91 HIS A N 1
ATOM 669 C CA . HIS A 1 91 ? 0.245 4.626 13.160 1.00 97.44 91 HIS A CA 1
ATOM 670 C C . HIS A 1 91 ? -0.643 3.488 12.657 1.00 97.44 91 HIS A C 1
ATOM 672 O O . HIS A 1 91 ? -0.275 2.815 11.700 1.00 97.44 91 HIS A O 1
ATOM 678 N N . LEU A 1 92 ? -1.833 3.322 13.240 1.00 97.12 92 LEU A N 1
ATOM 679 C CA . LEU A 1 92 ? -2.807 2.325 12.793 1.00 97.12 92 LEU A CA 1
ATOM 680 C C . LEU A 1 92 ? -3.385 2.683 11.424 1.00 97.12 92 LEU A C 1
ATOM 682 O O . LEU A 1 92 ? -3.550 1.807 10.583 1.00 97.12 92 LEU A O 1
ATOM 686 N N . ASN A 1 93 ? -3.627 3.971 11.170 1.00 96.50 93 ASN A N 1
ATOM 687 C CA . ASN A 1 93 ? -4.073 4.446 9.864 1.00 96.50 93 ASN A CA 1
ATOM 688 C C . ASN A 1 93 ? -3.030 4.163 8.776 1.00 96.50 93 ASN A C 1
ATOM 690 O O . ASN A 1 93 ? -3.362 3.660 7.707 1.00 96.50 93 ASN A O 1
ATOM 694 N N . ARG A 1 94 ? -1.753 4.429 9.074 1.00 97.12 94 ARG A N 1
ATOM 695 C CA . ARG A 1 94 ? -0.643 4.118 8.172 1.00 97.12 94 ARG A CA 1
ATOM 696 C C . ARG A 1 94 ? -0.496 2.613 7.943 1.00 97.12 94 ARG A C 1
ATOM 698 O O . ARG A 1 94 ? -0.390 2.199 6.796 1.00 97.1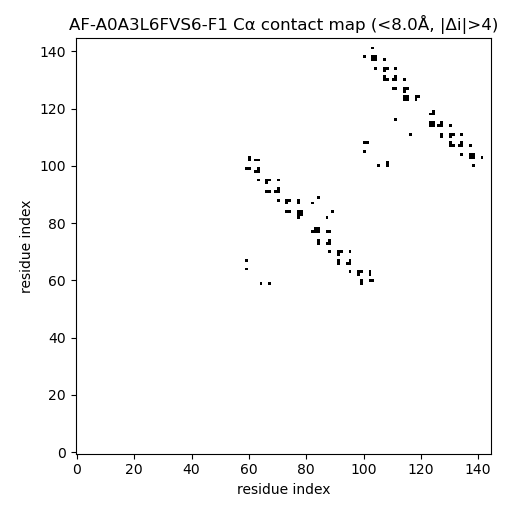2 94 ARG A O 1
ATOM 705 N N . ALA A 1 95 ? -0.526 1.812 9.007 1.00 97.06 95 ALA A N 1
ATOM 706 C CA . ALA A 1 95 ? -0.418 0.359 8.908 1.00 97.06 95 ALA A CA 1
ATOM 707 C C . ALA A 1 95 ? -1.570 -0.246 8.094 1.00 97.06 95 ALA A C 1
ATOM 709 O O . ALA A 1 95 ? -1.350 -1.152 7.295 1.00 97.06 95 ALA A O 1
ATOM 710 N N . LEU A 1 96 ? -2.794 0.270 8.258 1.00 96.62 96 LEU A N 1
ATOM 711 C CA . LEU A 1 96 ? -3.937 -0.167 7.464 1.00 96.62 96 LEU A CA 1
ATOM 712 C C . LEU A 1 96 ? -3.749 0.182 5.985 1.00 96.62 96 LEU A C 1
ATOM 714 O O . LEU A 1 96 ? -3.928 -0.690 5.143 1.00 96.62 96 LEU A O 1
ATOM 718 N N . ALA A 1 97 ? -3.352 1.418 5.672 1.00 95.62 97 ALA A N 1
ATOM 719 C CA . ALA A 1 97 ? -3.103 1.836 4.294 1.00 95.62 97 ALA A CA 1
ATOM 720 C C . ALA A 1 97 ? -2.013 0.980 3.625 1.00 95.62 97 ALA A C 1
ATOM 722 O O . ALA A 1 97 ? -2.209 0.484 2.520 1.00 95.62 97 ALA A O 1
ATOM 723 N N . GLU A 1 98 ? -0.892 0.746 4.313 1.00 95.81 98 GLU A N 1
ATOM 724 C CA . GLU A 1 98 ? 0.191 -0.110 3.814 1.00 95.81 98 GLU A CA 1
ATOM 725 C C . GLU A 1 98 ? -0.272 -1.561 3.607 1.00 95.81 98 GLU A C 1
ATOM 727 O O . GLU A 1 98 ? 0.077 -2.173 2.596 1.00 95.81 98 GLU A O 1
ATOM 732 N N . CYS A 1 99 ? -1.083 -2.097 4.525 1.00 97.00 99 CYS A N 1
ATOM 733 C CA . CYS A 1 99 ? -1.651 -3.436 4.400 1.00 97.00 99 CYS A CA 1
ATOM 734 C C . CYS A 1 99 ? -2.557 -3.548 3.173 1.00 97.00 99 CYS A C 1
ATOM 736 O O . CYS A 1 99 ? -2.371 -4.457 2.371 1.00 97.00 99 CYS A O 1
ATOM 738 N N . VAL A 1 100 ? -3.501 -2.615 3.000 1.00 95.19 100 VAL A N 1
ATOM 739 C CA . VAL A 1 100 ? -4.456 -2.637 1.880 1.00 95.19 100 VAL A CA 1
ATOM 740 C C . VAL A 1 100 ? -3.723 -2.551 0.546 1.00 95.19 100 VAL A C 1
ATOM 742 O O . VAL A 1 100 ? -3.971 -3.369 -0.331 1.00 95.19 100 VAL A O 1
ATOM 745 N N . VAL A 1 101 ? -2.763 -1.632 0.410 1.00 95.50 101 VAL A N 1
ATOM 746 C CA . VAL A 1 101 ? -1.967 -1.509 -0.822 1.00 95.50 101 VAL A CA 1
ATOM 747 C C . VAL A 1 101 ? -1.190 -2.796 -1.112 1.00 95.50 101 VAL A C 1
ATOM 749 O O . VAL A 1 101 ? -1.179 -3.253 -2.249 1.00 95.50 101 VAL A O 1
ATOM 752 N N . THR A 1 102 ? -0.587 -3.410 -0.088 1.00 95.56 102 THR A N 1
ATOM 753 C CA . THR A 1 102 ? 0.153 -4.675 -0.247 1.00 95.56 102 THR A CA 1
ATOM 754 C C . THR A 1 102 ? -0.773 -5.851 -0.573 1.00 95.56 102 THR A C 1
ATOM 756 O O . THR A 1 102 ? -0.370 -6.759 -1.289 1.00 95.56 102 THR A O 1
ATOM 759 N N . ALA A 1 103 ? -2.005 -5.850 -0.062 1.00 94.69 103 ALA A N 1
ATOM 760 C CA . ALA A 1 103 ? -2.980 -6.904 -0.320 1.00 94.69 103 ALA A CA 1
ATOM 761 C C . ALA A 1 103 ? -3.599 -6.815 -1.7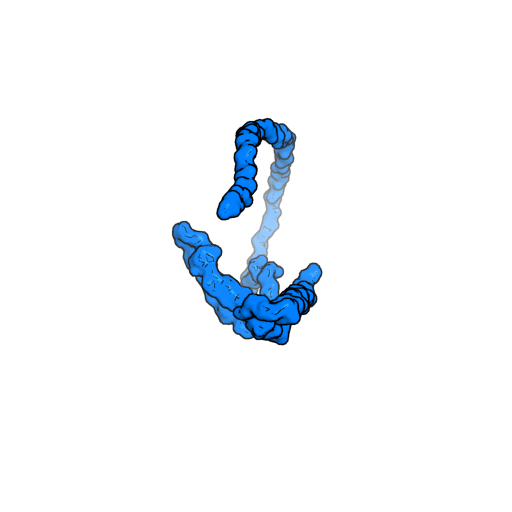24 1.00 94.69 103 ALA A C 1
ATOM 763 O O . ALA A 1 103 ? -3.883 -7.854 -2.311 1.00 94.69 103 ALA A O 1
ATOM 764 N N . CYS A 1 104 ? -3.817 -5.604 -2.247 1.00 93.88 104 CYS A N 1
ATOM 765 C CA . CYS A 1 104 ? -4.410 -5.407 -3.571 1.00 93.88 104 CYS A CA 1
ATOM 766 C C . CYS A 1 104 ? -3.373 -5.482 -4.701 1.00 93.88 104 CYS A C 1
ATOM 768 O O . CYS A 1 104 ? -3.609 -6.159 -5.693 1.00 93.88 104 CYS A O 1
ATOM 770 N N . CYS A 1 105 ? -2.223 -4.821 -4.537 1.00 96.31 105 CYS A N 1
ATOM 771 C CA . CYS A 1 105 ? -1.215 -4.645 -5.589 1.00 96.31 105 CYS A CA 1
ATOM 772 C C . CYS A 1 105 ? 0.180 -5.077 -5.094 1.00 96.31 105 CYS A C 1
ATOM 774 O O . CYS A 1 105 ? 1.054 -4.218 -4.913 1.00 96.31 105 CYS A O 1
ATOM 776 N N . PRO A 1 106 ? 0.392 -6.374 -4.776 1.00 96.38 106 PRO A N 1
ATOM 777 C CA . PRO A 1 106 ? 1.630 -6.855 -4.157 1.00 96.38 106 PRO A CA 1
ATOM 778 C C . PRO A 1 106 ? 2.856 -6.664 -5.060 1.00 96.38 106 PRO A C 1
ATOM 780 O O . PRO A 1 106 ? 3.900 -6.201 -4.597 1.00 96.38 106 PRO A O 1
ATOM 783 N N . ASP A 1 107 ? 2.724 -6.953 -6.354 1.00 97.25 107 ASP A N 1
ATOM 784 C CA . ASP A 1 107 ? 3.837 -6.884 -7.300 1.00 97.25 107 ASP A CA 1
ATOM 785 C C . ASP A 1 107 ? 4.233 -5.428 -7.585 1.00 97.25 107 ASP A C 1
ATOM 787 O O . ASP A 1 107 ? 5.416 -5.071 -7.569 1.00 97.25 107 ASP A O 1
ATOM 791 N N . GLU A 1 108 ? 3.249 -4.548 -7.780 1.00 98.06 108 GLU A N 1
ATOM 792 C CA . GLU A 1 108 ? 3.482 -3.133 -8.050 1.00 98.06 108 GLU A CA 1
ATOM 793 C C . GLU A 1 108 ? 4.108 -2.424 -6.843 1.00 98.06 108 GLU A C 1
ATOM 795 O O . GLU A 1 108 ? 5.039 -1.623 -7.005 1.00 98.06 108 GLU A O 1
ATOM 800 N N . ILE A 1 109 ? 3.646 -2.715 -5.617 1.00 97.31 109 ILE A N 1
ATOM 801 C CA . ILE A 1 109 ? 4.228 -2.098 -4.419 1.00 97.31 109 ILE A CA 1
ATOM 802 C C . ILE A 1 109 ? 5.659 -2.586 -4.171 1.00 97.31 109 ILE A C 1
ATOM 804 O O . ILE A 1 109 ? 6.519 -1.784 -3.788 1.00 97.31 109 ILE A O 1
ATOM 808 N N . ASP A 1 110 ? 5.957 -3.859 -4.431 1.00 96.69 110 ASP A N 1
ATOM 809 C CA . ASP A 1 110 ? 7.303 -4.411 -4.267 1.00 96.69 110 ASP A CA 1
ATOM 810 C C . ASP A 1 110 ? 8.272 -3.909 -5.346 1.00 96.69 110 ASP A C 1
ATOM 812 O O . ASP A 1 1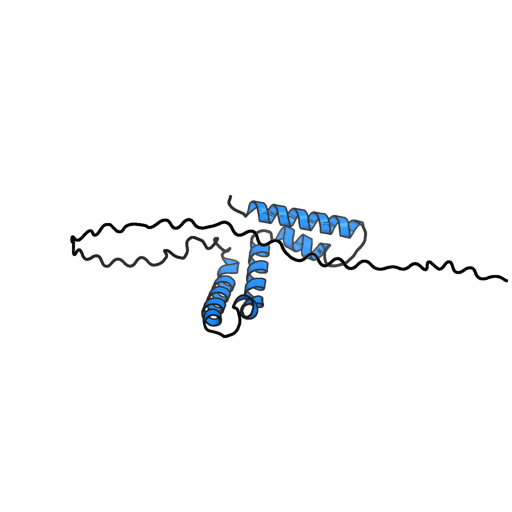10 ? 9.440 -3.605 -5.047 1.00 96.69 110 ASP A O 1
ATOM 816 N N . ALA A 1 111 ? 7.784 -3.687 -6.570 1.00 96.00 111 ALA A N 1
ATOM 817 C CA . ALA A 1 111 ? 8.533 -2.996 -7.613 1.00 96.00 111 ALA A CA 1
ATOM 818 C C . ALA A 1 111 ? 8.897 -1.567 -7.178 1.00 96.00 111 ALA A C 1
ATOM 820 O O . ALA A 1 111 ? 10.058 -1.159 -7.294 1.00 96.00 111 ALA A O 1
ATOM 821 N N . VAL A 1 112 ? 7.950 -0.814 -6.605 1.00 96.69 112 VAL A N 1
ATOM 822 C CA . VAL A 1 112 ? 8.215 0.526 -6.056 1.00 96.69 112 VAL A CA 1
ATOM 823 C C . VAL A 1 112 ? 9.244 0.466 -4.924 1.00 96.69 112 VAL A C 1
ATOM 825 O O . VAL A 1 112 ? 10.198 1.247 -4.936 1.00 96.69 112 VAL A O 1
ATOM 828 N N . ARG A 1 113 ? 9.118 -0.468 -3.974 1.00 94.62 113 ARG A N 1
ATOM 829 C CA . ARG A 1 113 ? 10.076 -0.622 -2.860 1.00 94.62 113 ARG A CA 1
ATOM 830 C C . ARG A 1 113 ? 11.497 -0.891 -3.363 1.00 94.62 113 ARG A C 1
ATOM 832 O O . ARG A 1 113 ? 12.444 -0.254 -2.901 1.00 94.62 113 ARG A O 1
ATOM 839 N N . THR A 1 114 ? 11.641 -1.767 -4.354 1.00 93.69 114 THR A N 1
ATOM 840 C CA . THR A 1 114 ? 12.940 -2.132 -4.942 1.00 93.69 114 THR A CA 1
ATOM 841 C C . THR A 1 114 ? 13.553 -0.997 -5.770 1.00 93.69 114 THR A C 1
ATOM 843 O O . THR A 1 114 ? 14.748 -0.686 -5.663 1.00 93.69 114 THR A O 1
ATOM 846 N N . LEU A 1 115 ? 12.745 -0.351 -6.613 1.00 94.06 115 LEU A N 1
ATOM 847 C CA . LEU A 1 115 ? 13.229 0.593 -7.621 1.00 94.06 115 LEU A CA 1
ATOM 848 C C . LEU A 1 115 ? 13.343 2.027 -7.097 1.00 94.06 115 LEU A C 1
ATOM 850 O O . LEU A 1 115 ? 14.244 2.752 -7.518 1.00 94.06 115 LEU A O 1
ATOM 854 N N . CYS A 1 116 ? 12.485 2.439 -6.164 1.00 94.62 116 CYS A N 1
ATOM 855 C CA . CYS A 1 116 ? 12.423 3.820 -5.677 1.00 94.62 116 CYS A CA 1
ATOM 856 C C . CYS A 1 116 ? 13.234 4.084 -4.399 1.00 94.62 116 CYS A C 1
ATOM 858 O O . CYS A 1 116 ? 13.309 5.229 -3.958 1.00 94.62 116 CYS A O 1
ATOM 860 N N . GLY A 1 117 ? 13.879 3.067 -3.817 1.00 86.94 117 GLY A N 1
ATOM 861 C CA . GLY A 1 117 ? 14.641 3.201 -2.568 1.00 86.94 117 GLY A CA 1
ATOM 862 C C . GLY A 1 117 ? 15.964 3.979 -2.664 1.00 86.94 117 GLY A C 1
ATOM 863 O O . GLY A 1 117 ? 16.591 4.232 -1.639 1.00 86.94 117 GLY A O 1
ATOM 864 N N . SER A 1 118 ? 16.429 4.364 -3.861 1.00 84.00 118 SER A N 1
ATOM 865 C CA . SER A 1 118 ? 17.642 5.185 -4.005 1.00 84.00 118 SER A CA 1
ATOM 866 C C . SER A 1 118 ? 17.590 6.144 -5.196 1.00 84.00 118 SER A C 1
ATOM 868 O O . SER A 1 118 ? 16.964 5.852 -6.213 1.00 84.00 118 SER A O 1
ATOM 870 N N . ALA A 1 119 ? 18.295 7.280 -5.088 1.00 78.25 119 ALA A N 1
ATOM 871 C CA . ALA A 1 119 ? 18.334 8.320 -6.127 1.00 78.25 119 ALA A CA 1
ATOM 872 C C . ALA A 1 119 ? 18.895 7.826 -7.480 1.00 78.25 119 ALA A C 1
ATOM 874 O O . ALA A 1 119 ? 18.532 8.366 -8.526 1.00 78.25 119 ALA A O 1
ATOM 875 N N . GLY A 1 120 ? 19.717 6.770 -7.450 1.00 86.00 120 GLY A N 1
ATOM 876 C CA . GLY A 1 120 ? 20.053 5.910 -8.586 1.00 86.00 120 GLY A CA 1
ATOM 877 C C . GLY A 1 120 ? 20.585 6.587 -9.857 1.00 86.00 120 GLY A C 1
ATOM 878 O O . GLY A 1 120 ? 20.832 7.790 -9.942 1.00 86.00 120 GLY A O 1
ATOM 879 N N . THR A 1 121 ? 20.760 5.774 -10.896 1.00 93.19 121 THR A N 1
ATOM 880 C CA . THR A 1 121 ? 21.074 6.247 -12.250 1.00 93.19 121 THR A CA 1
ATOM 881 C C . THR A 1 121 ? 19.828 6.825 -12.928 1.00 93.19 121 THR A C 1
ATOM 883 O O 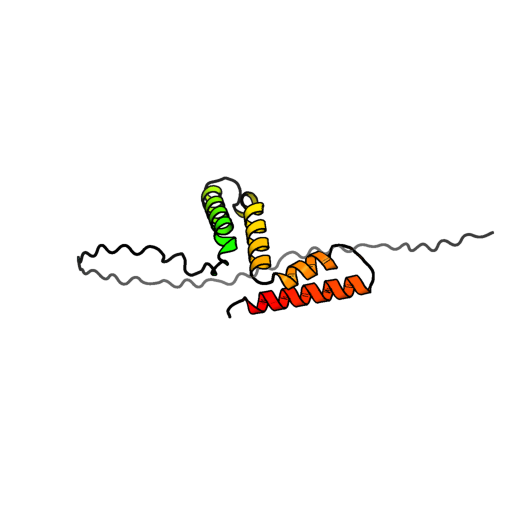. THR A 1 121 ? 18.700 6.628 -12.471 1.00 93.19 121 THR A O 1
ATOM 886 N N . ALA A 1 122 ? 20.003 7.503 -14.068 1.00 93.88 122 ALA A N 1
ATOM 887 C CA . ALA A 1 122 ? 18.875 7.973 -14.879 1.00 93.88 122 ALA A CA 1
ATOM 888 C C . ALA A 1 122 ? 17.913 6.837 -15.274 1.00 93.88 122 ALA A C 1
ATOM 890 O O . ALA A 1 122 ? 16.702 7.042 -15.296 1.00 93.88 122 ALA A O 1
ATOM 891 N N . LEU A 1 123 ? 18.441 5.633 -15.525 1.00 93.31 123 LEU A N 1
ATOM 892 C CA . LEU A 1 123 ? 17.634 4.445 -15.794 1.00 93.31 123 LEU A CA 1
ATOM 893 C C . LEU A 1 123 ? 16.804 4.034 -14.570 1.00 93.31 123 LEU A C 1
ATOM 895 O O . LEU A 1 123 ? 15.595 3.866 -14.703 1.00 93.31 123 LEU A O 1
ATOM 899 N N . LYS A 1 124 ? 17.413 3.954 -13.377 1.00 94.69 124 LYS A N 1
ATOM 900 C CA . LYS A 1 124 ? 16.695 3.594 -12.142 1.00 94.69 124 LYS A CA 1
ATOM 901 C C . LYS A 1 124 ? 15.576 4.592 -11.825 1.00 94.69 124 LYS A C 1
ATOM 903 O O . LYS A 1 124 ? 14.493 4.189 -11.416 1.00 94.69 124 LYS A O 1
ATOM 908 N N . ARG A 1 125 ? 15.788 5.885 -12.103 1.00 94.50 125 ARG A N 1
ATOM 909 C CA . ARG A 1 125 ? 14.735 6.910 -11.975 1.00 94.50 125 ARG A CA 1
ATOM 910 C C . ARG A 1 125 ? 13.566 6.677 -12.933 1.00 94.50 125 ARG A C 1
ATOM 912 O O . ARG A 1 125 ? 12.424 6.753 -12.495 1.00 94.50 125 ARG A O 1
ATOM 919 N N . LYS A 1 126 ? 13.835 6.349 -14.204 1.00 95.75 126 LYS A N 1
ATOM 920 C CA . LYS A 1 126 ? 12.784 5.995 -15.178 1.00 95.75 126 LYS A CA 1
ATOM 921 C C . LYS A 1 126 ? 12.014 4.740 -14.752 1.00 95.75 126 LYS A C 1
ATOM 923 O O . LYS A 1 126 ? 10.793 4.722 -14.841 1.00 95.75 126 LYS A O 1
ATOM 928 N N . GLN A 1 127 ? 12.711 3.723 -14.247 1.00 95.81 127 GLN A N 1
ATOM 929 C CA . GLN A 1 127 ? 12.094 2.492 -13.741 1.00 95.81 127 GLN A CA 1
ATOM 930 C C . GLN A 1 127 ? 11.230 2.749 -12.499 1.00 95.81 127 GLN A C 1
ATOM 932 O O . GLN A 1 127 ? 10.095 2.295 -12.450 1.00 95.81 127 GLN A O 1
ATOM 937 N N . CYS A 1 128 ? 11.718 3.536 -11.535 1.00 96.75 128 CYS A N 1
ATOM 938 C CA . CYS A 1 128 ? 10.922 3.958 -10.382 1.00 96.75 128 CYS A CA 1
ATOM 939 C C . CYS A 1 128 ? 9.680 4.755 -10.811 1.00 96.75 128 CYS A C 1
ATOM 941 O O . CYS A 1 128 ? 8.586 4.509 -10.310 1.00 96.75 128 CYS A O 1
ATOM 943 N N . GLN A 1 129 ? 9.822 5.688 -11.759 1.00 96.81 129 GLN A N 1
ATOM 944 C CA . GLN A 1 129 ? 8.683 6.434 -12.294 1.00 96.81 129 GLN A CA 1
ATOM 945 C C . GLN A 1 129 ? 7.646 5.492 -12.911 1.00 96.81 129 GLN A C 1
ATOM 947 O O . GLN A 1 129 ? 6.460 5.650 -12.641 1.00 96.81 129 GLN A O 1
ATOM 952 N N . ARG A 1 130 ? 8.087 4.502 -13.697 1.00 97.56 130 ARG A N 1
ATOM 953 C CA . ARG A 1 130 ? 7.191 3.514 -14.298 1.00 97.56 130 ARG A CA 1
ATOM 954 C C . ARG A 1 130 ? 6.478 2.671 -13.239 1.00 97.56 130 ARG A C 1
ATOM 956 O O . ARG A 1 130 ? 5.258 2.626 -13.263 1.00 97.56 130 ARG A O 1
ATOM 963 N N . ALA A 1 131 ? 7.207 2.134 -12.262 1.00 97.44 131 ALA A N 1
ATOM 964 C CA . ALA A 1 131 ? 6.626 1.353 -11.169 1.00 97.44 131 ALA A CA 1
ATOM 965 C C . ALA A 1 131 ? 5.570 2.139 -10.369 1.00 97.44 131 ALA A C 1
ATOM 967 O O . ALA A 1 131 ? 4.549 1.590 -9.975 1.00 97.44 131 ALA A O 1
ATOM 968 N N . ARG A 1 132 ? 5.775 3.450 -10.163 1.00 97.12 132 ARG A N 1
ATOM 969 C CA . ARG A 1 132 ? 4.773 4.314 -9.514 1.00 97.12 132 ARG A CA 1
ATOM 970 C C . ARG A 1 132 ? 3.506 4.493 -10.351 1.00 97.12 132 ARG A C 1
ATOM 972 O O . ARG A 1 132 ? 2.434 4.602 -9.768 1.00 97.12 132 ARG A O 1
ATOM 979 N N . ILE A 1 133 ? 3.635 4.562 -11.677 1.00 98.25 133 ILE A N 1
ATOM 980 C CA . ILE A 1 133 ? 2.486 4.623 -12.591 1.00 98.25 133 ILE A CA 1
ATOM 981 C C . ILE A 1 133 ? 1.732 3.294 -12.553 1.00 98.25 133 ILE A C 1
ATOM 983 O O . ILE A 1 133 ? 0.520 3.305 -12.387 1.00 98.25 133 ILE A O 1
ATOM 987 N N . ASP A 1 134 ? 2.444 2.170 -12.644 1.00 98.00 134 ASP A N 1
ATOM 988 C CA . ASP A 1 134 ? 1.829 0.840 -12.615 1.00 98.00 134 ASP A CA 1
ATOM 989 C C . ASP A 1 134 ? 1.067 0.611 -11.291 1.00 98.00 134 ASP A C 1
ATOM 991 O O . ASP A 1 134 ? -0.084 0.183 -11.314 1.00 98.00 134 ASP A O 1
ATOM 995 N N . LEU A 1 135 ? 1.635 1.023 -10.147 1.00 97.62 135 LEU A N 1
ATOM 996 C CA . LEU A 1 135 ? 0.937 0.995 -8.855 1.00 97.62 135 LEU A CA 1
ATOM 997 C C . LEU A 1 135 ? -0.335 1.855 -8.843 1.00 97.62 135 LEU A C 1
ATOM 999 O O . LEU A 1 135 ? -1.352 1.426 -8.306 1.00 97.62 135 LEU A O 1
ATOM 1003 N N . ALA A 1 136 ? -0.287 3.067 -9.403 1.00 97.19 136 ALA A N 1
ATOM 1004 C CA . ALA A 1 136 ? -1.458 3.942 -9.460 1.00 97.19 136 ALA A CA 1
ATOM 1005 C C . ALA A 1 136 ? -2.585 3.314 -10.293 1.00 97.19 136 ALA A C 1
ATOM 1007 O O . ALA A 1 136 ? -3.719 3.267 -9.830 1.00 97.19 136 ALA A O 1
ATOM 1008 N N . LEU A 1 137 ? -2.248 2.751 -11.458 1.00 97.12 137 LEU A N 1
ATOM 1009 C CA . LEU A 1 137 ? -3.203 2.057 -12.325 1.00 97.12 137 LEU A CA 1
ATOM 1010 C C . LEU A 1 137 ? -3.818 0.830 -11.642 1.00 97.12 137 LEU A C 1
ATOM 1012 O O . LEU A 1 137 ? -5.022 0.612 -11.752 1.00 97.12 137 LEU A O 1
ATOM 1016 N N . CYS A 1 138 ? -3.017 0.047 -10.913 1.00 96.62 138 CYS A N 1
ATOM 1017 C CA . CYS A 1 138 ? -3.537 -1.078 -10.139 1.00 96.62 138 CYS A CA 1
ATOM 1018 C C . CYS A 1 138 ? -4.538 -0.603 -9.073 1.00 96.62 138 CYS A C 1
ATOM 1020 O O . CYS A 1 138 ? -5.638 -1.141 -8.970 1.00 96.62 138 CYS A O 1
ATOM 1022 N N . LEU A 1 139 ? -4.208 0.453 -8.321 1.00 94.75 139 LEU A N 1
ATOM 1023 C CA . LEU A 1 139 ? -5.112 1.001 -7.306 1.00 94.75 139 LEU A CA 1
ATOM 1024 C C . LEU A 1 139 ? -6.406 1.563 -7.907 1.00 94.75 139 LEU A C 1
ATOM 1026 O O . LEU A 1 139 ? -7.466 1.359 -7.323 1.00 94.75 139 LEU A O 1
ATOM 1030 N N . GLU A 1 140 ? -6.333 2.243 -9.052 1.00 94.81 140 GLU A N 1
ATOM 1031 C CA . GLU A 1 140 ? -7.506 2.738 -9.785 1.00 94.81 140 GLU A CA 1
ATOM 1032 C C . GLU A 1 140 ? -8.421 1.589 -10.228 1.00 94.81 140 GLU A C 1
ATOM 1034 O O . GLU A 1 140 ? -9.633 1.690 -10.079 1.00 94.81 140 GLU A O 1
ATOM 1039 N N . ALA A 1 141 ? -7.865 0.461 -10.681 1.00 92.38 141 ALA A N 1
ATOM 1040 C CA . ALA A 1 141 ? -8.654 -0.718 -11.052 1.00 92.38 141 ALA A CA 1
ATOM 1041 C C . ALA A 1 141 ? -9.415 -1.351 -9.867 1.00 92.38 141 ALA A C 1
ATOM 1043 O O . ALA A 1 141 ? -10.392 -2.069 -10.076 1.00 92.38 141 ALA A O 1
ATOM 1044 N N . HIS A 1 142 ? -8.979 -1.090 -8.631 1.00 89.12 142 HIS A N 1
ATOM 1045 C CA . HIS A 1 142 ? -9.649 -1.527 -7.404 1.00 89.12 142 HIS A CA 1
ATOM 1046 C C . HIS A 1 142 ? -10.635 -0.498 -6.833 1.00 89.12 142 HIS A C 1
ATOM 1048 O O . HIS A 1 142 ? -11.294 -0.788 -5.832 1.00 89.12 142 HIS A O 1
ATOM 1054 N N . GLN A 1 143 ? -10.740 0.694 -7.424 1.00 88.81 143 GLN A N 1
ATOM 1055 C CA . GLN A 1 143 ? -11.778 1.659 -7.076 1.00 88.81 143 GLN A CA 1
ATOM 1056 C C . GLN A 1 143 ? -13.049 1.276 -7.845 1.00 88.81 143 GLN A C 1
ATOM 1058 O O . GLN A 1 143 ? -13.085 1.370 -9.069 1.00 88.81 143 GLN A O 1
ATOM 1063 N N . GLU A 1 144 ? -14.079 0.797 -7.140 1.00 71.88 144 GLU A N 1
ATOM 1064 C CA . GLU A 1 144 ? -15.417 0.687 -7.737 1.00 71.88 144 GLU A CA 1
ATOM 1065 C C . GLU A 1 144 ? -15.877 2.081 -8.220 1.00 71.88 144 GLU A C 1
ATOM 1067 O O . GLU A 1 144 ? -15.603 3.068 -7.526 1.00 71.88 144 GLU A O 1
ATOM 1072 N N . PRO A 1 145 ? -16.529 2.182 -9.393 1.00 51.47 145 PRO A N 1
ATOM 1073 C CA . PRO A 1 145 ? -17.153 3.422 -9.853 1.00 51.47 145 PRO A CA 1
ATOM 1074 C C . PRO A 1 145 ? -18.369 3.835 -9.012 1.00 51.47 145 PRO A C 1
ATOM 1076 O O . PRO A 1 145 ? -19.072 2.945 -8.482 1.00 51.47 145 PRO A O 1
#

Organism: Zea mays (NCBI:txid4577)

Sequence (145 aa):
MANSRVRPEGKETRTSRQEGKEITPAADLPTQTQPDSMTGGSGGGRDHETDRDASTALPVPGPCASTQRALAECRRRAARGPLQPEVLCRHLNRALAECVVTACCPDEIDA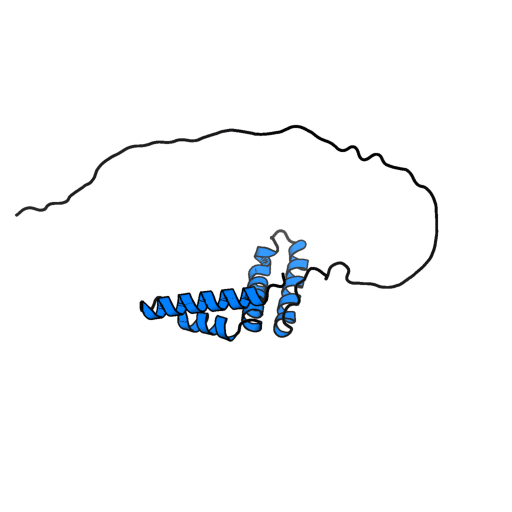VRTLCGSAGTALKRKQCQRARIDLALCLEAHQEP

Foldseek 3Di:
DDDDDDDDDDDDDDDDDDDDDDDDDDDDDPPDDDDDDDDDDDDDDDDDDPDPPCVPDDDQPPVLVVLVVVLVVLCVVQVPDPDHSCVRSVVSVVVSVVVRLCVQPVPLVVQLVVLVVDPDDPVSVVSNVVSVVVSVVSVVVVDDD

Secondary structure (DSSP, 8-state):
---------------------------------------------------SS-TTS----GGGHHHHHHHHHHHHHHTTSSS-HHHHTHHHHHHHHHHHHHHH-HHHHHHHHHHHSS---HHHHHHHHHHHHHHHHHHHHTS--